Protein AF-A0A2E7D5K0-F1 (afdb_monomer)

Foldseek 3Di:
DQDPVNVVVVLVPDDPVVNVVVVVVVVVVVVVVVVVVVVVVVVVVVVVVVVVVVPPDDPVNVVVVVVVVD

Solvent-accessible surface area (backbone atoms only — not comparable to full-atom values): 4116 Å² total; per-residue (Å²): 133,90,48,72,68,60,51,50,59,54,49,69,72,43,54,71,72,54,40,53,52,49,52,54,54,50,53,54,50,51,54,48,54,52,50,51,53,50,52,54,50,51,53,50,54,50,54,53,48,53,53,56,67,66,55,84,72,51,74,68,59,54,53,50,56,58,64,72,79,109

Sequence (70 aa):
MTTFASIVDVADALSLDEQEALVDILKQRIASANREKIVDAVAKSRAEYDAALAKTVTVEELMTEIDEDS

pLDDT: mean 84.06, std 13.09, range [52.38, 98.44]

Structure (mmCIF, N/CA/C/O backbone):
data_AF-A0A2E7D5K0-F1
#
_entry.id   AF-A0A2E7D5K0-F1
#
loop_
_atom_site.group_PDB
_atom_site.id
_atom_site.type_symbol
_atom_site.label_atom_id
_atom_site.label_alt_id
_atom_site.label_comp_id
_atom_site.label_asym_id
_atom_site.label_entity_id
_atom_site.label_seq_id
_atom_site.pdbx_PDB_ins_code
_atom_site.Cartn_x
_atom_site.Cartn_y
_atom_site.Cartn_z
_atom_site.occupancy
_atom_site.B_iso_or_equiv
_atom_site.auth_seq_id
_atom_site.auth_comp_id
_atom_site.auth_asym_id
_atom_site.auth_atom_id
_atom_site.pdbx_PDB_model_num
ATOM 1 N N . MET A 1 1 ? -12.744 18.256 1.031 1.00 72.38 1 MET A N 1
ATOM 2 C CA . MET A 1 1 ? -11.486 17.541 0.733 1.00 72.38 1 MET A CA 1
ATOM 3 C C . MET A 1 1 ? -11.223 16.631 1.918 1.00 72.38 1 MET A C 1
ATOM 5 O O . MET A 1 1 ? -11.190 17.137 3.031 1.00 72.38 1 MET A O 1
ATOM 9 N N . THR A 1 2 ? -11.171 15.318 1.717 1.00 81.44 2 THR A N 1
ATOM 10 C CA . THR A 1 2 ? -11.002 14.356 2.817 1.00 81.44 2 THR A CA 1
ATOM 11 C C . THR A 1 2 ? -9.543 14.360 3.268 1.00 81.44 2 THR A C 1
ATOM 13 O O . THR A 1 2 ? -8.649 14.257 2.430 1.00 81.44 2 THR A O 1
ATOM 16 N N . THR A 1 3 ? -9.290 14.529 4.566 1.00 96.50 3 THR A N 1
ATOM 17 C CA . THR A 1 3 ? -7.931 14.519 5.129 1.00 96.50 3 THR A CA 1
ATOM 18 C C . THR A 1 3 ? -7.562 13.114 5.584 1.00 96.50 3 THR A C 1
ATOM 20 O O . THR A 1 3 ? -8.439 12.310 5.899 1.00 96.50 3 THR A O 1
ATOM 23 N N . PHE A 1 4 ? -6.265 12.817 5.669 1.00 93.50 4 PHE A N 1
ATOM 24 C CA . PHE A 1 4 ? -5.813 11.534 6.206 1.00 93.50 4 PHE A CA 1
ATOM 25 C C . PHE A 1 4 ? -6.338 11.295 7.629 1.00 93.50 4 PHE A C 1
ATOM 27 O O . PHE A 1 4 ? -6.860 10.223 7.902 1.00 93.50 4 PHE A O 1
ATOM 34 N N . ALA A 1 5 ? -6.302 12.323 8.483 1.00 94.69 5 ALA A N 1
ATOM 35 C CA . ALA A 1 5 ? -6.867 12.261 9.830 1.00 94.69 5 ALA A CA 1
ATOM 36 C C . ALA A 1 5 ? -8.346 11.840 9.810 1.00 94.69 5 ALA A C 1
ATOM 38 O O . ALA A 1 5 ? -8.704 10.865 10.451 1.00 94.69 5 ALA A O 1
ATOM 39 N N . SER A 1 6 ? -9.171 12.464 8.957 1.00 96.31 6 SER A N 1
ATOM 40 C CA . SER A 1 6 ? -10.589 12.091 8.852 1.00 96.31 6 SER A CA 1
ATOM 41 C C . SER A 1 6 ? -10.824 10.663 8.343 1.00 96.31 6 SER A C 1
ATOM 43 O O . SER A 1 6 ? -11.863 10.083 8.626 1.00 96.31 6 SER A O 1
ATOM 45 N N . ILE A 1 7 ? -9.884 10.083 7.588 1.00 95.75 7 ILE A N 1
AT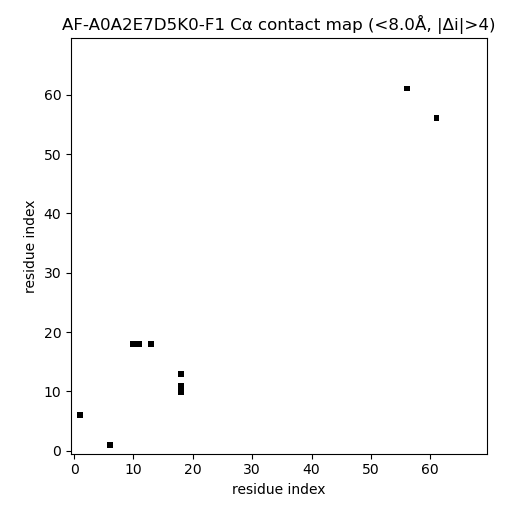OM 46 C CA . ILE A 1 7 ? -9.976 8.686 7.132 1.00 95.75 7 ILE A CA 1
ATOM 47 C C . ILE A 1 7 ? -9.660 7.734 8.284 1.00 95.75 7 ILE A C 1
ATOM 49 O O . ILE A 1 7 ? -10.331 6.715 8.416 1.00 95.75 7 ILE A O 1
ATOM 53 N N . VAL A 1 8 ? -8.666 8.071 9.111 1.00 95.50 8 VAL A N 1
ATOM 54 C CA . VAL A 1 8 ? -8.324 7.299 10.313 1.00 95.50 8 VAL A CA 1
ATOM 55 C C . VAL A 1 8 ? -9.483 7.336 11.304 1.00 95.50 8 VAL A C 1
ATOM 57 O O . VAL A 1 8 ? -9.936 6.278 11.717 1.00 95.50 8 VAL A O 1
ATOM 60 N N . ASP A 1 9 ? -10.051 8.515 11.567 1.00 97.00 9 ASP A N 1
ATOM 61 C CA . ASP A 1 9 ? -11.201 8.659 12.470 1.00 97.00 9 ASP A CA 1
ATOM 62 C C . ASP A 1 9 ? -12.406 7.811 12.015 1.00 97.00 9 ASP A C 1
ATOM 64 O O . ASP A 1 9 ? -13.128 7.236 12.827 1.00 97.00 9 ASP A O 1
ATOM 68 N N . VAL A 1 10 ? -12.628 7.710 10.699 1.00 96.56 10 VAL A N 1
ATOM 69 C CA . VAL A 1 10 ? -13.688 6.866 10.123 1.00 96.56 10 VAL A CA 1
ATOM 70 C C . VAL A 1 10 ? -13.346 5.379 10.219 1.00 96.56 10 VAL A C 1
ATOM 72 O O . VAL A 1 10 ? -14.243 4.575 10.463 1.00 96.56 10 VAL A O 1
ATOM 75 N N . ALA A 1 11 ? -12.081 4.999 10.035 1.00 95.62 11 ALA A N 1
ATOM 76 C CA . ALA A 1 11 ? -11.640 3.617 10.202 1.00 95.62 11 ALA A CA 1
ATOM 77 C C . ALA A 1 11 ? -11.768 3.160 11.665 1.00 95.62 11 ALA A C 1
ATOM 79 O O . ALA A 1 11 ? -12.233 2.052 11.908 1.00 95.62 11 ALA A O 1
ATOM 80 N N . ASP A 1 12 ? -11.455 4.032 12.625 1.00 96.06 12 ASP A N 1
ATOM 81 C CA . ASP A 1 12 ? -11.578 3.754 14.060 1.00 96.06 12 ASP A CA 1
ATOM 82 C C . ASP A 1 12 ? -13.039 3.574 14.507 1.00 96.06 12 ASP A C 1
ATOM 84 O O . ASP A 1 12 ? -13.309 2.903 15.503 1.00 96.06 12 ASP A O 1
ATOM 88 N N . ALA A 1 13 ? -13.996 4.144 13.766 1.00 97.56 13 ALA A N 1
ATOM 89 C CA . ALA A 1 13 ? -15.427 3.983 14.024 1.00 97.56 13 ALA A CA 1
ATOM 90 C C . ALA A 1 13 ? -15.998 2.630 13.550 1.00 97.56 13 ALA A C 1
ATOM 92 O O . ALA A 1 13 ? -17.137 2.302 13.889 1.00 97.56 13 ALA A O 1
ATOM 93 N N . LEU A 1 14 ? -15.241 1.857 12.764 1.00 97.50 14 LEU A N 1
ATOM 94 C CA . LEU A 1 14 ? -15.622 0.508 12.343 1.00 97.50 14 LEU A CA 1
ATOM 95 C C . LEU A 1 14 ? -15.492 -0.484 13.505 1.00 97.50 14 LEU A C 1
ATOM 97 O O . LEU A 1 14 ? -14.665 -0.308 14.403 1.00 97.50 14 LEU A O 1
ATOM 101 N N . SER A 1 15 ? -16.267 -1.567 13.466 1.00 98.44 15 SER A N 1
ATOM 102 C CA . SER A 1 15 ? -16.035 -2.705 14.362 1.00 98.44 15 SER A CA 1
ATOM 103 C C . SER A 1 15 ? -14.670 -3.353 14.093 1.00 98.44 15 SER A C 1
ATOM 105 O O . SER A 1 15 ? -14.098 -3.185 13.018 1.00 98.44 15 SER A O 1
ATOM 107 N N . LEU A 1 16 ? -14.142 -4.123 15.051 1.00 97.62 16 LEU A N 1
ATOM 108 C CA . LEU A 1 16 ? -12.838 -4.781 14.885 1.00 97.62 16 LEU A CA 1
ATOM 109 C C . LEU A 1 16 ? -12.792 -5.683 13.641 1.00 97.62 16 LEU A C 1
ATOM 111 O O . LEU A 1 16 ? -11.845 -5.589 12.867 1.00 97.62 16 LEU A O 1
ATOM 115 N N . ASP A 1 17 ? -13.842 -6.469 13.396 1.00 98.12 17 ASP A N 1
ATOM 116 C CA . ASP A 1 17 ? -13.928 -7.342 12.218 1.00 98.12 17 ASP A CA 1
ATOM 117 C C . ASP A 1 17 ? -13.898 -6.535 10.905 1.00 98.12 17 ASP A C 1
ATOM 119 O O . ASP A 1 17 ? -13.253 -6.914 9.926 1.00 98.12 17 ASP A O 1
ATOM 123 N N . GLU A 1 18 ? -14.572 -5.382 10.876 1.00 98.19 18 GLU A N 1
ATOM 124 C CA . GLU A 1 18 ? -14.575 -4.483 9.719 1.00 98.19 18 GLU A CA 1
ATOM 125 C C . GLU A 1 18 ? -13.226 -3.778 9.529 1.00 98.19 18 GLU A C 1
ATOM 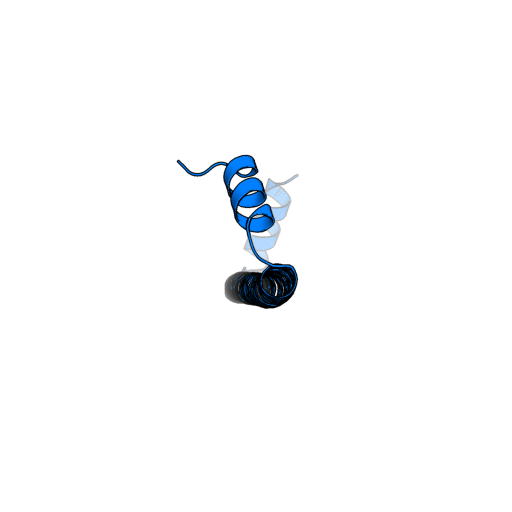127 O O . GLU A 1 18 ? -12.796 -3.581 8.390 1.00 98.19 18 GLU A O 1
ATOM 132 N N . GLN A 1 19 ? -12.537 -3.423 10.618 1.00 98.12 19 GLN A N 1
A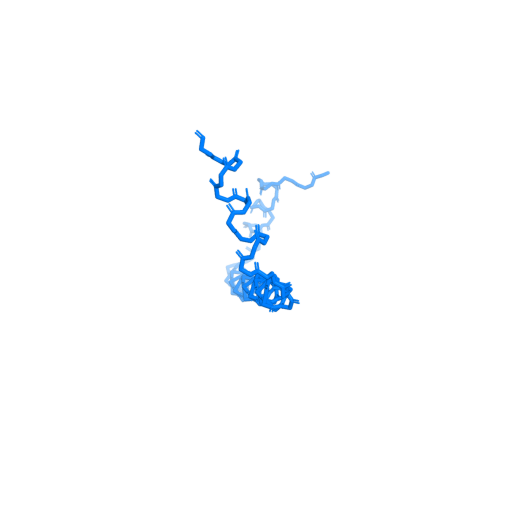TOM 133 C CA . GLN A 1 19 ? -11.179 -2.879 10.562 1.00 98.12 19 GLN A CA 1
ATOM 134 C C . GLN A 1 19 ? -10.198 -3.910 9.995 1.00 98.12 19 GLN A C 1
ATOM 136 O O . GLN A 1 19 ? -9.408 -3.580 9.108 1.00 98.12 19 GLN A O 1
ATOM 141 N N . GLU A 1 20 ? -10.269 -5.165 10.442 1.00 97.94 20 GLU A N 1
ATOM 142 C CA . GLU A 1 20 ? -9.443 -6.255 9.913 1.00 97.94 20 GLU A CA 1
ATOM 143 C C . GLU A 1 20 ? -9.709 -6.484 8.418 1.00 97.94 20 GLU A C 1
ATOM 145 O O . GLU A 1 20 ? -8.772 -6.511 7.611 1.00 97.94 20 GLU A O 1
ATOM 150 N N . ALA A 1 21 ? -10.982 -6.523 8.013 1.00 98.00 21 ALA A N 1
ATOM 151 C CA . ALA A 1 21 ? -11.360 -6.633 6.607 1.00 98.00 21 ALA A CA 1
ATOM 152 C C . ALA A 1 21 ? -10.846 -5.448 5.767 1.00 98.00 21 ALA A C 1
ATOM 154 O O . ALA A 1 21 ? -10.351 -5.633 4.650 1.00 98.00 21 ALA A O 1
ATOM 155 N N . LEU A 1 22 ? -10.921 -4.221 6.297 1.00 97.69 22 LEU A N 1
ATOM 156 C CA . LEU A 1 22 ? -10.397 -3.027 5.634 1.00 97.69 22 LEU A CA 1
ATOM 157 C C . LEU A 1 22 ? -8.882 -3.125 5.422 1.00 97.69 22 LEU A C 1
ATOM 159 O O . LEU A 1 22 ? -8.393 -2.811 4.332 1.00 97.69 22 LEU A O 1
ATOM 163 N N . VAL A 1 23 ? -8.139 -3.586 6.430 1.00 97.62 23 VAL A N 1
ATOM 164 C CA . VAL A 1 23 ? -6.687 -3.785 6.339 1.00 97.62 23 VAL A CA 1
ATOM 165 C C . VAL A 1 23 ? -6.339 -4.770 5.224 1.00 97.62 23 VAL A C 1
ATOM 167 O O . VAL A 1 23 ? -5.447 -4.488 4.417 1.00 97.62 23 VAL A O 1
ATOM 170 N N . ASP A 1 24 ? -7.047 -5.893 5.131 1.00 98.06 24 ASP A N 1
ATOM 171 C CA . ASP A 1 24 ? -6.791 -6.907 4.106 1.00 98.06 24 ASP A CA 1
ATOM 172 C C . ASP A 1 24 ? -7.086 -6.395 2.692 1.00 98.06 24 ASP A C 1
ATOM 174 O O . ASP A 1 24 ? -6.264 -6.552 1.778 1.00 98.06 24 ASP A O 1
ATOM 178 N N . ILE A 1 25 ? -8.200 -5.680 2.517 1.00 97.88 25 ILE A N 1
ATOM 179 C CA . ILE A 1 25 ? -8.552 -5.039 1.245 1.00 97.88 25 ILE A CA 1
ATOM 180 C C . ILE A 1 25 ? -7.482 -4.018 0.840 1.00 97.88 25 ILE A C 1
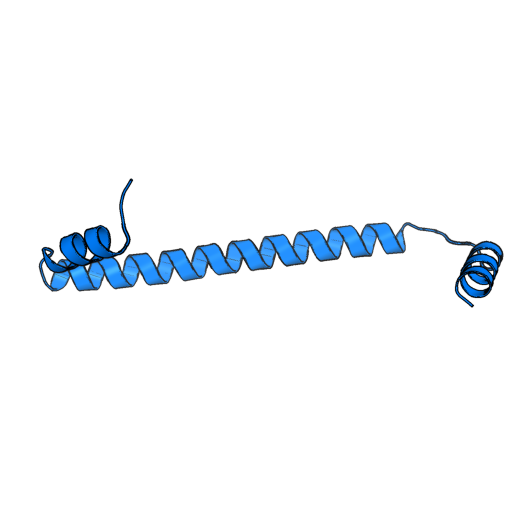ATOM 182 O O . ILE A 1 25 ? -7.054 -3.989 -0.320 1.00 97.88 25 ILE A O 1
ATOM 186 N N . LEU A 1 26 ? -7.028 -3.175 1.772 1.00 97.31 26 LEU A N 1
ATOM 187 C CA . LEU A 1 26 ? -6.008 -2.163 1.492 1.00 97.31 26 LEU A CA 1
ATOM 188 C C . LEU A 1 26 ? -4.674 -2.801 1.102 1.00 97.31 26 LEU A C 1
ATOM 190 O O . LEU A 1 26 ? -4.082 -2.391 0.101 1.00 97.31 26 LEU A O 1
ATOM 194 N N . LYS A 1 27 ? -4.229 -3.843 1.815 1.00 96.62 27 LYS A N 1
ATOM 195 C CA . LYS A 1 27 ? -3.015 -4.598 1.462 1.00 96.62 27 LYS A CA 1
ATOM 196 C C . LYS A 1 27 ? -3.099 -5.163 0.045 1.00 96.62 27 LYS A C 1
ATOM 198 O O . LYS A 1 27 ? -2.167 -4.982 -0.742 1.00 96.62 27 LYS A O 1
ATOM 203 N N . GLN A 1 28 ? -4.219 -5.795 -0.311 1.00 97.25 28 GLN A N 1
ATOM 204 C CA . GLN A 1 28 ? -4.418 -6.365 -1.646 1.00 97.25 28 GLN A CA 1
ATOM 205 C C . GLN A 1 28 ? -4.396 -5.291 -2.744 1.00 97.25 28 GLN A C 1
ATOM 207 O O . GLN A 1 28 ? -3.785 -5.482 -3.804 1.00 97.25 28 GLN A O 1
ATOM 212 N N . ARG A 1 29 ? -5.043 -4.147 -2.497 1.00 96.19 29 ARG A N 1
ATOM 213 C CA . ARG A 1 29 ? -5.086 -3.026 -3.444 1.00 96.19 29 ARG A CA 1
ATOM 214 C C . ARG A 1 29 ? -3.715 -2.392 -3.637 1.00 96.19 29 ARG A C 1
ATOM 216 O O . ARG A 1 29 ? -3.311 -2.185 -4.777 1.00 96.19 29 ARG A O 1
ATOM 223 N N . ILE A 1 30 ? -2.972 -2.156 -2.556 1.00 95.81 30 ILE A N 1
ATOM 224 C CA . ILE A 1 30 ? -1.610 -1.605 -2.619 1.00 95.81 30 ILE A CA 1
ATOM 225 C C . ILE A 1 30 ? -0.687 -2.546 -3.398 1.00 95.81 30 ILE A C 1
ATOM 227 O O . ILE A 1 30 ? 0.035 -2.100 -4.289 1.00 95.81 30 ILE A O 1
ATOM 231 N N . ALA A 1 31 ? -0.741 -3.852 -3.121 1.00 92.75 31 ALA A N 1
ATOM 232 C CA . ALA A 1 31 ? 0.052 -4.836 -3.853 1.00 92.75 31 ALA A CA 1
ATOM 233 C C . ALA A 1 31 ? -0.272 -4.838 -5.357 1.00 92.75 31 ALA A C 1
ATOM 235 O O . ALA A 1 31 ? 0.625 -4.949 -6.190 1.00 92.75 31 ALA A O 1
ATOM 236 N N . SER A 1 32 ? -1.547 -4.683 -5.718 1.00 93.50 32 SER A N 1
ATOM 237 C CA . SER A 1 32 ? -1.977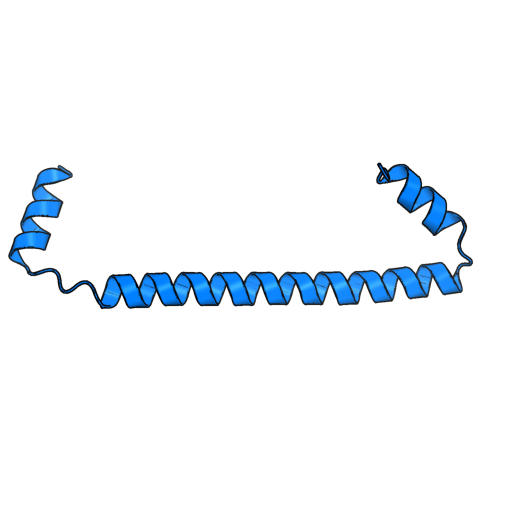 -4.633 -7.120 1.00 93.50 32 SER A CA 1
ATOM 238 C C . SER A 1 32 ? -1.514 -3.353 -7.817 1.00 93.50 32 SER A C 1
ATOM 240 O O . SER A 1 32 ? -0.872 -3.448 -8.858 1.00 93.50 32 SER A O 1
ATOM 242 N N . ALA A 1 33 ? -1.696 -2.189 -7.190 1.00 92.94 33 ALA A N 1
ATOM 243 C CA . ALA A 1 33 ? -1.221 -0.912 -7.724 1.00 92.94 33 ALA A CA 1
ATOM 244 C C . ALA A 1 33 ? 0.310 -0.87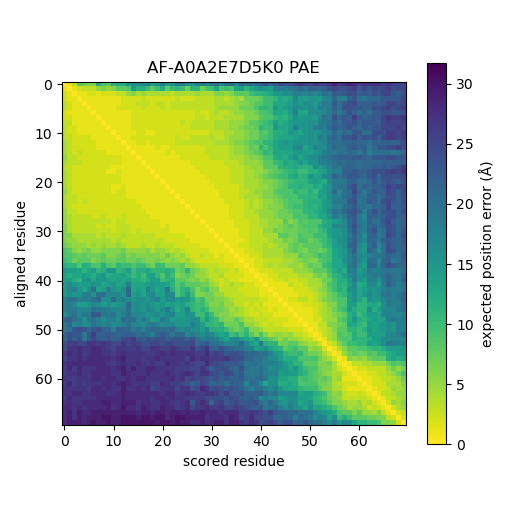4 -7.892 1.00 92.94 33 ALA A C 1
ATOM 246 O O . ALA A 1 33 ? 0.826 -0.305 -8.850 1.00 92.94 33 ALA A O 1
ATOM 247 N N . ASN A 1 34 ? 1.061 -1.499 -6.981 1.00 90.94 34 ASN A N 1
ATOM 248 C CA . ASN A 1 34 ? 2.514 -1.601 -7.117 1.00 90.94 34 ASN A CA 1
ATOM 249 C C . ASN A 1 34 ? 2.919 -2.498 -8.292 1.00 90.94 34 ASN A C 1
ATOM 251 O O . ASN A 1 34 ? 3.853 -2.160 -9.015 1.00 90.94 34 ASN A O 1
ATOM 255 N N . ARG A 1 35 ? 2.214 -3.616 -8.513 1.00 91.06 35 ARG A N 1
ATOM 256 C CA . ARG A 1 35 ? 2.452 -4.473 -9.684 1.00 91.06 35 ARG A CA 1
ATOM 257 C C . ARG A 1 35 ? 2.173 -3.735 -10.988 1.00 91.06 35 ARG A C 1
ATOM 259 O O . ARG A 1 35 ? 3.001 -3.811 -11.885 1.00 91.06 35 ARG A O 1
ATOM 266 N N . GLU A 1 36 ? 1.069 -2.997 -11.068 1.00 88.88 36 GLU A N 1
ATOM 267 C CA . GLU A 1 36 ? 0.740 -2.172 -12.240 1.00 88.88 36 GLU A CA 1
ATOM 268 C C . GLU A 1 36 ? 1.847 -1.155 -12.535 1.00 88.88 36 GLU A C 1
ATOM 270 O O . GLU A 1 36 ? 2.370 -1.126 -13.643 1.00 88.88 36 GLU A O 1
ATOM 275 N N . LYS A 1 37 ? 2.322 -0.423 -11.519 1.00 86.50 37 LYS A N 1
ATOM 276 C CA . LYS A 1 37 ? 3.439 0.524 -11.682 1.00 86.50 37 LYS A CA 1
ATOM 277 C C . LYS A 1 37 ? 4.722 -0.132 -12.192 1.00 86.50 37 LYS A C 1
ATOM 279 O O . LYS A 1 37 ? 5.441 0.472 -12.983 1.00 86.50 37 LYS A O 1
ATOM 284 N N . ILE A 1 38 ? 5.036 -1.342 -11.727 1.00 82.88 38 ILE A N 1
ATOM 285 C CA . ILE A 1 38 ? 6.214 -2.086 -12.194 1.00 82.88 38 ILE A CA 1
ATOM 286 C C . ILE A 1 38 ? 6.030 -2.506 -13.654 1.00 82.88 38 ILE A C 1
ATOM 288 O O . ILE A 1 38 ? 6.959 -2.360 -14.444 1.00 82.88 38 ILE A O 1
ATOM 292 N N . VAL A 1 39 ? 4.846 -2.998 -14.023 1.00 86.00 39 VAL A N 1
ATOM 293 C CA . VAL A 1 39 ? 4.528 -3.371 -15.409 1.00 86.00 39 VAL A CA 1
ATOM 294 C C . VAL A 1 39 ? 4.653 -2.162 -16.334 1.00 86.00 39 VAL A C 1
ATOM 296 O O . VAL A 1 39 ? 5.317 -2.263 -17.364 1.00 86.00 39 VAL A O 1
ATOM 299 N N . ASP A 1 40 ? 4.108 -1.013 -15.938 1.00 83.00 40 ASP A N 1
ATOM 300 C CA . ASP A 1 40 ? 4.197 0.229 -16.708 1.00 83.00 40 ASP A CA 1
ATOM 301 C C . ASP A 1 40 ? 5.647 0.707 -16.857 1.00 83.00 40 ASP A C 1
ATOM 303 O O . ASP A 1 40 ? 6.072 1.092 -17.948 1.00 83.00 40 ASP A O 1
ATOM 307 N N . ALA A 1 41 ? 6.439 0.638 -15.783 1.00 78.31 41 ALA A N 1
ATOM 308 C CA . ALA A 1 41 ? 7.855 0.993 -15.821 1.00 78.31 41 ALA A CA 1
ATOM 309 C C . ALA A 1 41 ? 8.647 0.076 -16.767 1.00 78.31 41 ALA A C 1
ATOM 311 O O . ALA A 1 41 ? 9.423 0.563 -17.586 1.00 78.31 41 ALA A O 1
ATOM 312 N N . VAL A 1 42 ? 8.413 -1.239 -16.710 1.00 81.62 42 VAL A N 1
ATOM 313 C CA . VAL A 1 42 ? 9.056 -2.213 -17.606 1.00 81.62 42 VAL A CA 1
ATOM 314 C C . VAL A 1 42 ? 8.641 -1.984 -19.059 1.00 81.62 42 VAL A C 1
ATOM 316 O O . VAL A 1 42 ? 9.494 -2.019 -19.945 1.00 81.62 42 VAL A O 1
ATOM 319 N N . ALA A 1 43 ? 7.358 -1.722 -19.318 1.00 82.31 43 ALA A N 1
ATOM 320 C CA . ALA A 1 43 ? 6.863 -1.425 -20.658 1.00 82.31 43 ALA A CA 1
ATOM 321 C C . ALA A 1 43 ? 7.523 -0.161 -21.229 1.00 82.31 43 ALA A C 1
ATOM 323 O O . ALA A 1 43 ? 7.986 -0.172 -22.371 1.00 82.31 43 ALA A O 1
ATOM 324 N N . LYS A 1 44 ? 7.638 0.895 -20.415 1.00 80.25 44 LYS A N 1
ATOM 325 C CA . LYS A 1 44 ? 8.321 2.135 -20.792 1.00 80.25 44 LYS A CA 1
ATOM 326 C C . LYS A 1 44 ? 9.803 1.899 -21.091 1.00 80.25 44 LYS A C 1
ATOM 328 O O . LYS A 1 44 ? 10.262 2.273 -22.165 1.00 80.25 44 LYS A O 1
ATOM 333 N N . SER A 1 45 ? 10.529 1.225 -20.199 1.00 72.44 45 SER A N 1
ATOM 334 C CA . SER A 1 45 ? 11.951 0.929 -20.412 1.00 72.44 45 SER A CA 1
ATOM 335 C C . SER A 1 45 ? 12.190 0.056 -21.642 1.00 72.44 45 SER A C 1
ATOM 337 O O . SER A 1 45 ? 13.184 0.239 -22.337 1.00 72.44 45 SER A O 1
ATOM 339 N N . ARG A 1 46 ? 11.279 -0.875 -21.954 1.00 78.69 46 ARG A N 1
ATOM 340 C CA . ARG A 1 46 ? 11.395 -1.698 -23.161 1.00 78.69 46 ARG A CA 1
ATOM 341 C C . ARG A 1 46 ? 11.155 -0.895 -24.436 1.00 78.69 46 ARG A C 1
ATOM 343 O O . ARG A 1 46 ? 11.910 -1.056 -25.383 1.00 78.69 46 ARG A O 1
ATOM 350 N N . ALA A 1 47 ? 10.172 0.003 -24.438 1.00 78.62 47 ALA A N 1
ATOM 351 C CA . ALA A 1 47 ? 9.943 0.908 -25.561 1.00 78.62 47 ALA A CA 1
ATOM 352 C C . ALA A 1 47 ? 11.135 1.855 -25.794 1.00 78.62 47 ALA A C 1
ATOM 354 O O . ALA A 1 47 ? 11.530 2.070 -26.936 1.00 78.62 47 ALA A O 1
ATOM 355 N N . GLU A 1 48 ? 11.737 2.384 -24.724 1.00 76.88 48 GLU A N 1
ATOM 356 C CA . GLU A 1 48 ? 12.954 3.205 -24.799 1.00 76.88 48 GLU A CA 1
ATOM 357 C C . GLU A 1 48 ? 14.148 2.404 -25.335 1.00 76.88 48 GLU A C 1
ATOM 359 O O . GLU A 1 48 ? 14.875 2.895 -26.196 1.00 76.88 48 GLU A O 1
ATOM 364 N N . TYR A 1 49 ? 14.323 1.159 -24.882 1.00 74.31 49 TYR A N 1
ATOM 365 C CA . TYR A 1 49 ? 15.371 0.268 -25.378 1.00 74.31 49 TYR A CA 1
ATOM 366 C C . TYR A 1 49 ? 15.186 -0.072 -26.859 1.00 74.31 49 TYR A C 1
ATOM 368 O O . TYR A 1 49 ? 16.130 0.061 -27.631 1.00 74.31 49 TYR A O 1
ATOM 376 N N . ASP A 1 50 ? 13.978 -0.460 -27.273 1.00 74.94 50 ASP A N 1
ATOM 377 C CA . ASP A 1 50 ? 13.682 -0.785 -28.671 1.00 74.94 50 ASP A CA 1
ATOM 378 C C . ASP A 1 50 ? 13.861 0.450 -29.574 1.00 74.94 50 ASP A C 1
ATOM 380 O O . ASP A 1 50 ? 14.401 0.337 -30.673 1.00 74.94 50 ASP A O 1
ATOM 384 N N . ALA A 1 51 ? 13.486 1.646 -29.102 1.00 74.75 51 ALA A N 1
ATOM 385 C CA . ALA A 1 51 ? 13.721 2.904 -29.814 1.00 74.75 51 ALA A CA 1
ATOM 386 C C . ALA A 1 51 ? 15.215 3.257 -29.921 1.00 74.75 51 ALA A C 1
ATOM 388 O O . ALA A 1 51 ? 15.661 3.729 -30.967 1.00 74.75 51 ALA A O 1
ATOM 389 N N . ALA A 1 52 ? 15.996 3.005 -28.867 1.00 67.62 52 ALA A N 1
ATOM 390 C CA . ALA A 1 52 ? 17.445 3.177 -28.890 1.00 67.62 52 ALA A CA 1
ATOM 391 C C . ALA A 1 52 ? 18.118 2.170 -29.837 1.00 67.62 52 ALA A C 1
ATOM 393 O O . ALA A 1 52 ? 19.008 2.547 -30.593 1.00 67.62 52 ALA A O 1
ATOM 394 N N . LEU A 1 53 ? 17.658 0.915 -29.857 1.00 65.88 53 LEU A N 1
ATOM 395 C CA . LEU A 1 53 ? 18.176 -0.129 -30.745 1.00 65.88 53 LEU A CA 1
ATOM 396 C C . LEU A 1 53 ? 17.803 0.115 -32.216 1.00 65.88 53 LEU A C 1
ATOM 398 O O . LEU A 1 53 ? 18.559 -0.240 -33.117 1.00 65.88 53 LEU A O 1
ATOM 402 N N . ALA A 1 54 ? 16.641 0.725 -32.465 1.00 61.53 54 ALA A N 1
ATOM 403 C CA . ALA A 1 54 ? 16.190 1.120 -33.798 1.00 61.53 54 ALA A CA 1
ATOM 404 C C . ALA A 1 54 ? 16.973 2.317 -34.369 1.00 61.53 54 ALA A C 1
ATOM 406 O O . ALA A 1 54 ? 16.871 2.602 -35.564 1.00 61.53 54 ALA A O 1
ATOM 407 N N . LYS A 1 55 ? 17.763 3.015 -33.543 1.00 61.72 55 LYS A N 1
ATOM 408 C CA . LYS A 1 55 ? 18.642 4.101 -33.973 1.00 61.72 55 LYS A CA 1
ATOM 409 C C . LYS A 1 55 ? 19.894 3.490 -34.615 1.00 61.72 55 LYS A C 1
ATOM 411 O O . LYS A 1 55 ? 20.874 3.177 -33.946 1.00 61.72 55 LYS A O 1
ATOM 416 N N . THR A 1 56 ? 19.865 3.291 -35.931 1.00 59.16 56 THR A N 1
ATOM 417 C CA . THR A 1 56 ? 21.073 2.961 -36.697 1.00 59.16 56 THR A CA 1
ATOM 418 C C . THR A 1 56 ? 21.947 4.204 -36.776 1.00 59.16 56 THR A C 1
ATOM 420 O O . THR A 1 56 ? 21.718 5.060 -37.625 1.00 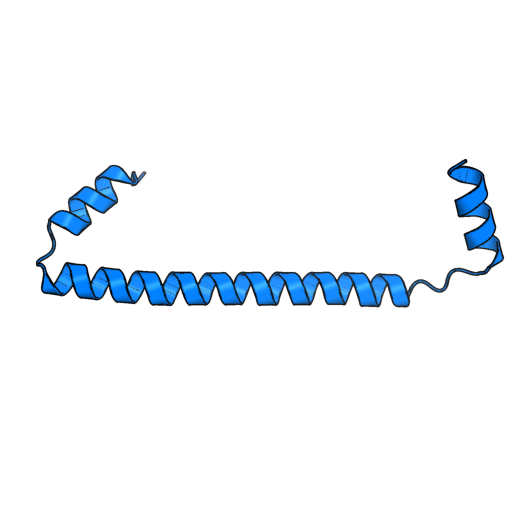59.16 56 THR A O 1
ATOM 423 N N . VAL A 1 57 ? 22.909 4.312 -35.866 1.00 62.38 57 VAL A N 1
ATOM 424 C CA . VAL A 1 57 ? 23.941 5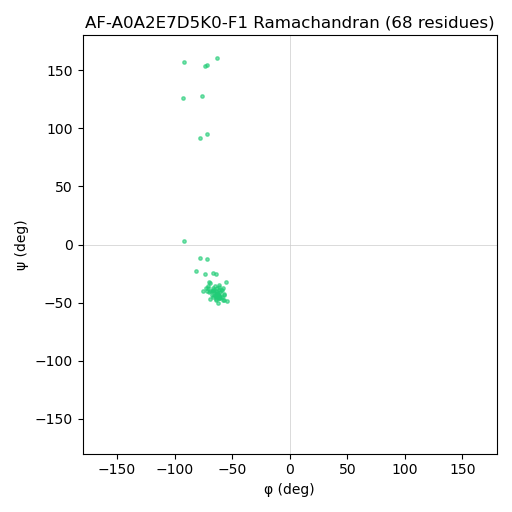.351 -35.900 1.00 62.38 57 VAL A CA 1
ATOM 425 C C . VAL A 1 57 ? 25.137 4.780 -36.651 1.00 62.38 57 VAL A C 1
ATOM 427 O O . VAL A 1 57 ? 25.609 3.680 -36.350 1.00 62.38 57 VAL A O 1
ATOM 430 N N . THR A 1 58 ? 25.590 5.484 -37.680 1.00 66.81 58 THR A N 1
ATOM 431 C CA . THR A 1 58 ? 26.805 5.110 -38.404 1.00 66.81 58 THR A CA 1
ATOM 432 C C . THR A 1 58 ? 28.034 5.382 -37.536 1.00 66.81 58 THR A C 1
ATOM 434 O O . THR A 1 58 ? 28.011 6.232 -36.649 1.00 66.81 58 THR A O 1
ATOM 437 N N . VAL A 1 59 ? 29.135 4.664 -37.782 1.00 69.06 59 VAL A N 1
ATOM 438 C CA . VAL A 1 59 ? 30.394 4.857 -37.032 1.00 69.06 59 VAL A CA 1
ATOM 439 C C . VAL A 1 59 ? 30.864 6.319 -37.091 1.00 69.06 59 VAL A C 1
ATOM 441 O O . VAL A 1 59 ? 31.428 6.820 -36.129 1.00 69.06 59 VAL A O 1
ATOM 444 N N . GLU A 1 60 ? 30.590 7.015 -38.192 1.00 70.94 60 GLU A N 1
ATOM 445 C CA . GLU A 1 60 ? 30.980 8.410 -38.425 1.00 70.94 60 GLU A CA 1
ATOM 446 C C . GLU A 1 60 ? 30.172 9.406 -37.573 1.00 70.94 60 GLU A C 1
ATOM 448 O O . GLU A 1 60 ? 30.734 10.334 -36.990 1.00 70.94 60 GLU A O 1
ATOM 453 N N . GLU A 1 61 ? 28.868 9.169 -37.419 1.00 71.56 61 GLU A N 1
ATOM 454 C CA . GLU A 1 61 ? 28.001 9.943 -36.519 1.00 71.56 61 GLU A CA 1
ATOM 455 C C . GLU A 1 61 ? 28.379 9.716 -35.046 1.00 71.56 61 GLU A C 1
ATOM 457 O O . GLU A 1 61 ? 28.417 10.663 -34.267 1.00 71.56 61 GLU A O 1
ATOM 462 N N . LEU A 1 62 ? 28.752 8.482 -34.688 1.00 71.50 62 LEU A N 1
ATOM 463 C CA . LEU A 1 62 ? 29.228 8.117 -33.347 1.00 71.50 62 LEU A CA 1
ATOM 464 C C . LEU A 1 62 ? 30.543 8.818 -32.977 1.00 71.50 62 LEU A C 1
ATOM 466 O O . LEU A 1 62 ? 30.714 9.251 -31.842 1.00 71.50 62 LEU A O 1
ATOM 470 N N . MET A 1 63 ? 31.472 8.937 -33.930 1.00 77.94 63 MET A N 1
ATOM 471 C CA . MET A 1 63 ? 32.740 9.645 -33.716 1.00 77.94 63 MET A CA 1
ATOM 472 C C . MET A 1 63 ? 32.536 11.158 -33.572 1.00 77.94 63 MET A C 1
ATOM 474 O O . MET A 1 63 ? 33.242 11.787 -32.794 1.00 77.94 63 MET A O 1
ATOM 478 N N . THR A 1 64 ? 31.548 11.724 -34.271 1.00 76.75 64 THR A N 1
ATOM 479 C CA . THR A 1 64 ? 31.217 13.156 -34.184 1.00 76.75 64 THR A CA 1
ATOM 480 C C . THR A 1 64 ? 30.605 13.509 -32.823 1.00 76.75 64 THR A C 1
ATOM 482 O O . THR A 1 64 ? 30.974 14.516 -32.234 1.00 76.75 64 THR A O 1
ATOM 485 N N . GLU A 1 65 ? 29.731 12.654 -32.279 1.00 68.62 65 GLU A N 1
ATOM 486 C CA . GLU A 1 65 ? 29.104 12.858 -30.961 1.00 68.62 65 GLU A CA 1
ATOM 487 C C . GLU A 1 65 ? 30.135 12.817 -29.810 1.00 68.62 65 GLU A C 1
ATOM 489 O O . GLU A 1 65 ? 30.041 13.590 -28.862 1.00 68.62 65 GLU A O 1
ATOM 494 N N . ILE A 1 66 ? 31.168 11.970 -29.914 1.00 74.56 66 ILE A N 1
ATOM 495 C CA . ILE A 1 66 ? 32.247 11.859 -28.909 1.00 74.56 66 ILE A CA 1
ATOM 496 C C . ILE A 1 66 ? 33.169 13.090 -28.907 1.00 74.56 66 ILE A C 1
ATOM 498 O O . ILE A 1 66 ? 33.627 13.517 -27.843 1.00 74.56 66 ILE A O 1
ATOM 502 N N . ASP A 1 67 ? 33.443 13.653 -30.084 1.00 72.50 67 ASP A N 1
ATOM 503 C CA . ASP A 1 67 ? 34.273 14.853 -30.225 1.00 72.50 67 ASP A CA 1
ATOM 504 C C . ASP A 1 67 ? 33.537 16.131 -29.771 1.00 72.50 67 ASP A C 1
ATOM 506 O O . ASP A 1 67 ? 34.192 17.085 -29.357 1.00 72.50 67 ASP A O 1
ATOM 510 N N . GLU A 1 68 ? 32.197 16.163 -29.813 1.00 66.19 68 GLU A N 1
ATOM 511 C CA . GLU A 1 68 ? 31.384 17.310 -29.365 1.00 66.19 68 GLU A CA 1
ATOM 512 C C . GLU A 1 68 ? 31.158 17.363 -27.837 1.00 66.19 68 GLU A C 1
ATOM 514 O O . GLU A 1 68 ? 30.921 18.446 -27.299 1.00 66.19 68 GLU A O 1
ATOM 519 N N . ASP A 1 69 ? 31.267 16.228 -27.134 1.00 58.16 69 ASP A N 1
ATOM 520 C CA . ASP A 1 69 ? 31.125 16.115 -25.667 1.00 58.16 69 ASP A CA 1
ATOM 521 C C . ASP A 1 69 ? 32.464 16.257 -24.889 1.00 58.16 69 ASP A C 1
ATOM 523 O O . ASP A 1 69 ? 32.483 16.133 -23.658 1.00 58.16 69 ASP A O 1
ATOM 527 N N . SER A 1 70 ? 33.584 16.519 -25.585 1.00 52.38 70 SER A N 1
ATOM 528 C CA . SER A 1 70 ? 34.943 16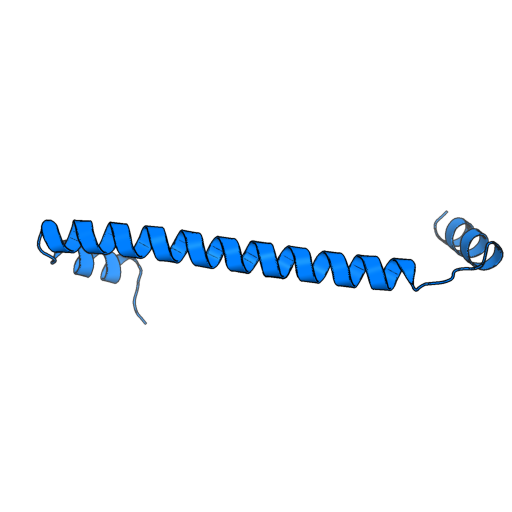.716 -25.025 1.00 52.38 70 SER A CA 1
ATOM 529 C C . SER A 1 70 ? 35.351 18.191 -24.930 1.00 52.38 70 SER A C 1
ATOM 531 O O . SER A 1 70 ? 36.008 18.552 -23.923 1.00 52.38 70 SER A O 1
#

Mean predicted aligned error: 11.86 Å

Secondary structure (DSSP, 8-state):
---HHHHHHHHHTS-HHHHHHHHHHHHHHHHHHHHHHHHHHHHHHHHHHHHHHT----HHHHHHHHHH--

Radius of gyration: 24.76 Å; Cα contacts (8 Å, |Δi|>4): 5; chains: 1; bounding box: 51×25×53 Å